Protein AF-A0A4R4BJR3-F1 (afdb_monomer_lite)

Organism: Bacillus thuringiensis (NCBI:txid1428)

Radius of gyration: 12.58 Å; chains: 1; bounding box: 25×28×34 Å

InterPro domains:
  IPR000551 MerR-type HTH domain [PF00376] (3-41)
  IPR000551 MerR-type HTH domain [PS50937] (1-42)
  IPR009061 Putative DNA-binding domain superfamily [SSF46955] (2-53)
  IPR047057 MerR transcriptional regulator [PTHR30204] (1-44)

Sequence (72 aa):
MFKIGDFSKLSSLSIRMLRHYDKVELLQPVKVDEQSGYRYYSADPMFNIYHVSPAMESDPNKWVTEVCYPVK

Foldseek 3Di:
DDWLVRVCVQQVNDSVVQVVQCVVVQFHAPDADPVPRTGHHDVDQKDKGWPQDCVNDVDPVPTDIDIDGRDD

Secondary structure (DSSP, 8-state):
-EEHHHHHHHH---HHHHHHHHHTTSS--SEE-TTT--EEE---S-EEEEEE-TTT-S-GGG-EEEEE----

Structure (mmCIF, N/CA/C/O backbone):
data_AF-A0A4R4BJR3-F1
#
_entry.id   AF-A0A4R4BJR3-F1
#
loop_
_atom_site.group_PDB
_atom_site.id
_atom_site.type_symbol
_atom_site.label_atom_id
_atom_site.label_alt_id
_atom_site.label_comp_id
_atom_site.label_asym_id
_atom_site.label_entity_id
_atom_site.label_seq_id
_atom_site.pdbx_PDB_ins_code
_atom_site.Cartn_x
_atom_site.Cartn_y
_atom_site.Cartn_z
_atom_site.occupancy
_atom_site.B_iso_or_equiv
_atom_site.auth_seq_id
_atom_site.auth_comp_id
_atom_site.auth_asym_id
_atom_site.auth_atom_id
_atom_site.pdbx_PDB_model_num
ATOM 1 N N . MET A 1 1 ? -9.352 -3.991 6.570 1.00 84.25 1 MET A N 1
ATOM 2 C CA . MET A 1 1 ? -8.664 -2.762 6.111 1.00 84.25 1 MET A CA 1
ATOM 3 C C . MET A 1 1 ? -8.274 -1.942 7.325 1.00 84.25 1 MET A C 1
ATOM 5 O O . MET A 1 1 ? -9.094 -1.787 8.219 1.00 84.25 1 MET A O 1
ATOM 9 N N . PHE A 1 2 ? -7.049 -1.432 7.357 1.00 88.38 2 PHE A N 1
ATOM 10 C CA . PHE A 1 2 ? -6.453 -0.751 8.501 1.00 88.38 2 PHE A CA 1
ATOM 11 C C . PHE A 1 2 ? -6.061 0.666 8.112 1.00 88.38 2 PHE A C 1
ATOM 13 O O . PHE A 1 2 ? -5.524 0.885 7.024 1.00 88.38 2 PHE A O 1
ATOM 20 N N . LYS A 1 3 ? -6.303 1.634 9.000 1.00 91.44 3 LYS A N 1
ATOM 21 C CA . LYS A 1 3 ? -5.727 2.972 8.831 1.00 91.44 3 LYS A CA 1
ATOM 22 C C . LYS A 1 3 ? -4.206 2.855 8.899 1.00 91.44 3 LYS A C 1
ATOM 24 O O . LYS A 1 3 ? -3.681 1.974 9.576 1.00 91.44 3 LYS A O 1
ATOM 29 N N . ILE A 1 4 ? -3.492 3.780 8.261 1.00 91.06 4 ILE A N 1
ATOM 30 C CA . ILE A 1 4 ? -2.017 3.783 8.244 1.00 91.06 4 ILE A CA 1
ATOM 31 C C . ILE A 1 4 ? -1.379 3.670 9.646 1.00 91.06 4 ILE A C 1
ATOM 33 O O . ILE A 1 4 ? -0.336 3.043 9.795 1.00 91.06 4 ILE A O 1
ATOM 37 N N . GLY A 1 5 ? -2.018 4.230 10.681 1.00 91.12 5 GLY A N 1
ATOM 38 C CA . GLY A 1 5 ? -1.554 4.120 12.068 1.00 91.12 5 GLY A CA 1
ATOM 39 C C . GLY A 1 5 ? -1.706 2.718 12.666 1.00 91.12 5 GLY A C 1
ATOM 40 O O . GLY A 1 5 ? -0.800 2.252 13.351 1.00 91.12 5 GLY A O 1
ATOM 41 N N . ASP A 1 6 ? -2.809 2.026 12.379 1.00 90.81 6 ASP A N 1
ATOM 42 C CA . ASP A 1 6 ? -3.029 0.648 12.835 1.00 90.81 6 ASP A CA 1
ATOM 43 C C . ASP A 1 6 ? -2.126 -0.322 12.065 1.00 90.81 6 ASP A C 1
ATOM 45 O O . ASP A 1 6 ? -1.491 -1.192 12.655 1.00 90.81 6 ASP A O 1
ATOM 49 N N . PHE A 1 7 ? -1.981 -0.109 10.754 1.00 89.50 7 PHE A N 1
ATOM 50 C CA . PHE A 1 7 ? -1.082 -0.895 9.911 1.00 89.50 7 PHE A CA 1
ATOM 51 C C . PHE A 1 7 ? 0.389 -0.748 10.324 1.00 89.50 7 PHE A C 1
ATOM 53 O O . PHE A 1 7 ? 1.135 -1.724 10.319 1.00 89.50 7 PHE A O 1
ATOM 60 N N . SER A 1 8 ? 0.803 0.450 10.749 1.00 89.56 8 SER A N 1
ATOM 61 C CA . SER A 1 8 ? 2.147 0.694 11.287 1.00 89.56 8 SER A CA 1
ATOM 62 C C . SER A 1 8 ? 2.453 -0.185 12.505 1.00 89.56 8 SER A C 1
ATOM 64 O O . SER A 1 8 ? 3.550 -0.728 12.609 1.00 89.56 8 SER A O 1
ATOM 66 N N . LYS A 1 9 ? 1.472 -0.392 13.393 1.00 88.44 9 LYS A N 1
ATOM 67 C CA . LYS A 1 9 ? 1.627 -1.270 14.565 1.00 88.44 9 LYS A CA 1
ATOM 68 C C . LYS A 1 9 ? 1.688 -2.747 14.178 1.00 88.44 9 LYS A C 1
ATOM 70 O O . LYS A 1 9 ? 2.446 -3.490 14.783 1.00 88.44 9 LYS A O 1
ATOM 75 N N . LEU A 1 10 ? 0.900 -3.159 13.185 1.00 85.94 10 LEU A N 1
ATOM 76 C CA . LEU A 1 10 ? 0.839 -4.552 12.726 1.00 85.94 10 LEU A CA 1
ATOM 77 C C . LEU A 1 10 ? 2.086 -4.982 11.942 1.00 85.94 10 LEU A C 1
ATOM 79 O O . LEU A 1 10 ? 2.527 -6.116 12.072 1.00 85.94 10 LEU A O 1
ATOM 83 N N . SER A 1 11 ? 2.640 -4.085 11.126 1.00 83.00 11 SER A N 1
ATOM 84 C CA . SER A 1 11 ? 3.785 -4.365 10.245 1.00 83.00 11 SER A CA 1
ATOM 85 C C . SER A 1 11 ? 5.142 -4.032 10.865 1.00 83.00 11 SER A C 1
ATOM 87 O O . SER A 1 11 ? 6.171 -4.313 10.259 1.00 83.00 11 SER A O 1
ATOM 89 N N . SER A 1 12 ? 5.168 -3.376 12.030 1.00 86.00 12 SER A N 1
ATOM 90 C CA . SER A 1 12 ? 6.376 -2.771 12.615 1.00 86.00 12 SER A CA 1
ATOM 91 C C . SER A 1 12 ? 7.074 -1.739 11.709 1.00 86.00 12 SER A C 1
ATOM 93 O O . SER A 1 12 ? 8.203 -1.327 11.979 1.00 86.00 12 SER A O 1
ATOM 95 N N . LEU A 1 13 ? 6.407 -1.261 10.653 1.00 86.88 13 LEU A N 1
ATOM 96 C CA . LEU A 1 13 ? 6.900 -0.193 9.786 1.00 86.88 13 LEU A CA 1
ATOM 97 C C . LEU A 1 13 ? 6.428 1.160 10.306 1.00 86.88 13 LEU A C 1
ATOM 99 O O . LEU A 1 13 ? 5.262 1.341 10.653 1.00 86.88 13 LEU A O 1
ATOM 103 N N . SER A 1 14 ? 7.304 2.163 10.305 1.00 91.88 14 SER A N 1
ATOM 104 C CA . SER A 1 14 ? 6.890 3.523 10.666 1.00 91.88 14 SER A CA 1
ATOM 105 C C . SER A 1 14 ? 5.916 4.110 9.635 1.00 91.88 14 SER A C 1
ATOM 107 O O . SER A 1 14 ? 6.043 3.876 8.433 1.00 91.88 14 SER A O 1
ATOM 109 N N . ILE A 1 15 ? 5.000 4.978 10.079 1.00 92.94 15 ILE A N 1
ATOM 110 C CA . ILE A 1 15 ? 4.100 5.739 9.186 1.00 92.94 15 ILE A CA 1
ATOM 111 C C . ILE A 1 15 ? 4.888 6.490 8.097 1.00 92.94 15 ILE A C 1
ATOM 113 O O . ILE A 1 15 ? 4.432 6.599 6.959 1.00 92.94 15 ILE A O 1
ATOM 117 N N . ARG A 1 16 ? 6.083 7.000 8.427 1.00 94.25 16 ARG A N 1
ATOM 118 C CA . ARG A 1 16 ? 6.963 7.680 7.466 1.00 94.25 16 ARG A CA 1
ATOM 119 C C . ARG A 1 16 ? 7.429 6.733 6.359 1.00 94.25 16 ARG A C 1
ATOM 121 O O . ARG A 1 16 ? 7.393 7.134 5.200 1.00 94.25 16 ARG A O 1
ATOM 128 N N . MET A 1 17 ? 7.834 5.508 6.704 1.00 91.94 17 MET A N 1
ATOM 129 C CA . MET A 1 17 ? 8.216 4.497 5.712 1.00 91.94 17 MET A CA 1
ATOM 130 C C . MET A 1 17 ? 7.027 4.090 4.846 1.00 91.94 17 MET A C 1
ATOM 132 O O . MET A 1 17 ? 7.155 4.094 3.632 1.00 91.94 17 MET A O 1
ATOM 136 N N . LEU A 1 18 ? 5.851 3.862 5.437 1.00 90.62 18 LEU A N 1
ATOM 137 C CA . LEU A 1 18 ? 4.641 3.514 4.681 1.00 90.62 18 LEU A CA 1
ATOM 138 C C . LEU A 1 18 ? 4.268 4.582 3.641 1.00 90.62 18 LEU A C 1
ATOM 140 O O . LEU A 1 18 ? 3.940 4.256 2.505 1.00 90.62 18 LEU A O 1
ATOM 144 N N . ARG A 1 19 ? 4.369 5.870 3.997 1.00 92.00 19 ARG A N 1
ATOM 145 C CA . ARG A 1 19 ? 4.158 6.981 3.047 1.00 92.00 19 ARG A CA 1
ATOM 146 C C . ARG A 1 19 ? 5.238 7.051 1.971 1.00 92.00 19 ARG A C 1
ATOM 148 O O . ARG A 1 19 ? 4.950 7.449 0.847 1.00 92.00 19 ARG A O 1
ATOM 155 N N . HIS A 1 20 ? 6.481 6.732 2.326 1.00 91.56 20 HIS A N 1
ATOM 156 C CA . HIS A 1 20 ? 7.567 6.673 1.359 1.00 91.56 20 HIS A CA 1
ATOM 157 C C . HIS A 1 20 ? 7.330 5.541 0.355 1.00 91.56 20 HIS A C 1
ATOM 159 O O . HIS A 1 20 ? 7.362 5.806 -0.839 1.00 91.56 20 HIS A O 1
ATOM 165 N N . TYR A 1 21 ? 7.012 4.335 0.831 1.00 90.62 21 TYR A N 1
ATOM 166 C CA . TYR A 1 21 ? 6.727 3.170 -0.004 1.00 90.62 21 TYR A CA 1
ATOM 167 C C . TYR A 1 21 ? 5.517 3.356 -0.912 1.00 90.62 21 TYR A C 1
ATOM 169 O O . TYR A 1 21 ? 5.567 2.911 -2.050 1.00 90.62 21 TYR A O 1
ATOM 177 N N . ASP A 1 22 ? 4.478 4.058 -0.462 1.00 89.88 22 ASP A N 1
ATOM 178 C CA . ASP A 1 22 ? 3.366 4.467 -1.327 1.00 89.88 22 ASP A CA 1
ATOM 179 C C . ASP A 1 22 ? 3.861 5.368 -2.474 1.00 89.88 22 ASP A C 1
ATOM 181 O O . ASP A 1 22 ? 3.622 5.090 -3.645 1.00 89.88 22 ASP A O 1
ATOM 185 N N . LYS A 1 23 ? 4.657 6.400 -2.154 1.00 90.62 23 LYS A N 1
ATOM 186 C CA . LYS A 1 23 ? 5.194 7.349 -3.146 1.00 90.62 23 LYS A CA 1
ATOM 187 C C . LYS A 1 23 ? 6.106 6.694 -4.190 1.00 90.62 23 LYS A C 1
ATOM 189 O O . LYS A 1 23 ? 6.137 7.156 -5.324 1.00 90.62 23 LYS A O 1
ATOM 194 N N . VAL A 1 24 ? 6.893 5.697 -3.789 1.00 89.19 24 VAL A N 1
ATOM 195 C CA . VAL A 1 24 ? 7.801 4.960 -4.688 1.00 89.19 24 VAL A CA 1
ATOM 196 C C . VAL A 1 24 ? 7.185 3.662 -5.220 1.00 89.19 24 VAL A C 1
ATOM 198 O O . VAL A 1 24 ? 7.895 2.836 -5.783 1.00 89.19 24 VAL A O 1
ATOM 201 N N . GLU A 1 25 ? 5.875 3.481 -5.027 1.00 88.12 25 GLU A N 1
ATOM 202 C CA . GLU A 1 25 ? 5.094 2.349 -5.538 1.00 88.12 25 GLU A CA 1
ATOM 203 C C . GLU A 1 25 ? 5.642 0.975 -5.109 1.00 88.12 25 GLU A C 1
ATOM 205 O O . GLU A 1 25 ? 5.536 -0.016 -5.828 1.00 88.12 25 GLU A O 1
ATOM 210 N N . LEU A 1 26 ? 6.220 0.913 -3.903 1.00 88.56 26 LEU A N 1
ATOM 211 C CA . LEU A 1 26 ? 6.675 -0.329 -3.275 1.00 88.56 26 LEU A CA 1
ATOM 212 C C . LEU A 1 26 ? 5.596 -0.982 -2.404 1.00 88.56 26 LEU A C 1
ATOM 214 O O . LEU A 1 26 ? 5.572 -2.203 -2.282 1.00 88.56 26 LEU A O 1
ATOM 218 N N . LEU A 1 27 ? 4.705 -0.187 -1.803 1.00 89.06 27 LEU A N 1
ATOM 219 C CA . LEU A 1 27 ? 3.556 -0.664 -1.028 1.00 89.06 27 LEU A CA 1
ATOM 220 C C . LEU A 1 27 ? 2.425 0.364 -1.106 1.00 89.06 27 LEU A C 1
ATOM 222 O O . LEU A 1 27 ? 2.474 1.407 -0.450 1.00 89.06 27 LEU A O 1
ATOM 226 N N . GLN A 1 28 ? 1.394 0.054 -1.887 1.00 89.31 28 GLN A N 1
ATOM 227 C CA . GLN A 1 28 ? 0.280 0.964 -2.141 1.00 89.31 28 GLN A CA 1
ATOM 228 C C . GLN A 1 28 ? -0.916 0.682 -1.214 1.00 89.31 28 GLN A C 1
ATOM 230 O O . GLN A 1 28 ? -1.157 -0.466 -0.828 1.00 89.31 28 GLN A O 1
ATOM 235 N N . PRO A 1 29 ? -1.684 1.716 -0.828 1.00 91.06 29 PRO A N 1
ATOM 236 C CA . PRO A 1 29 ? -2.925 1.529 -0.093 1.00 91.06 29 PRO A CA 1
ATOM 237 C C . PRO A 1 29 ? -3.965 0.826 -0.971 1.00 91.06 29 PRO A C 1
ATOM 239 O O . PRO A 1 29 ? -4.106 1.112 -2.154 1.00 91.06 29 PRO A O 1
ATOM 242 N N . VAL A 1 30 ? -4.7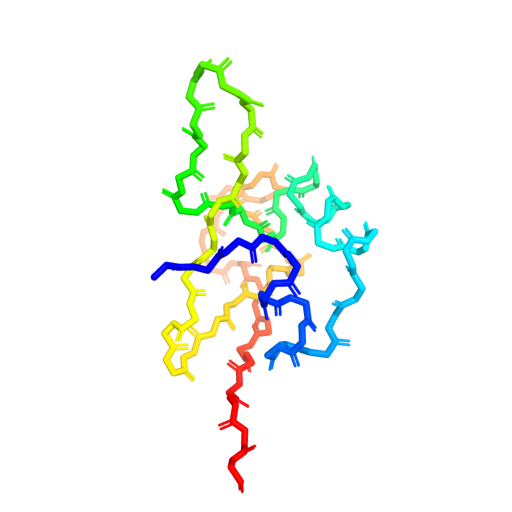64 -0.044 -0.359 1.00 91.12 30 VAL A N 1
ATOM 243 C CA . VAL A 1 30 ? -5.867 -0.749 -1.036 1.00 91.12 30 VA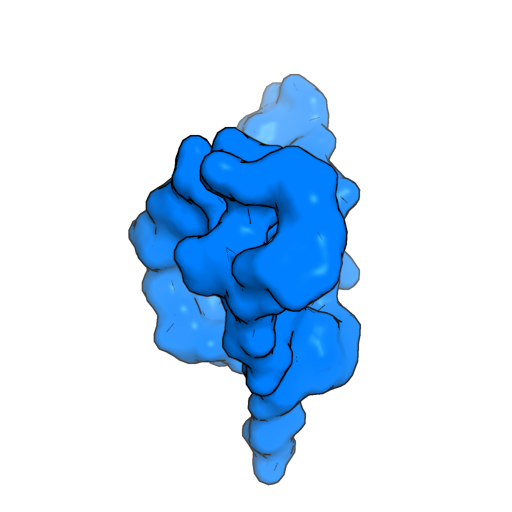L A CA 1
ATOM 244 C C . VAL A 1 30 ? -7.038 0.193 -1.314 1.00 91.12 30 VAL A C 1
ATOM 246 O O . VAL A 1 30 ? -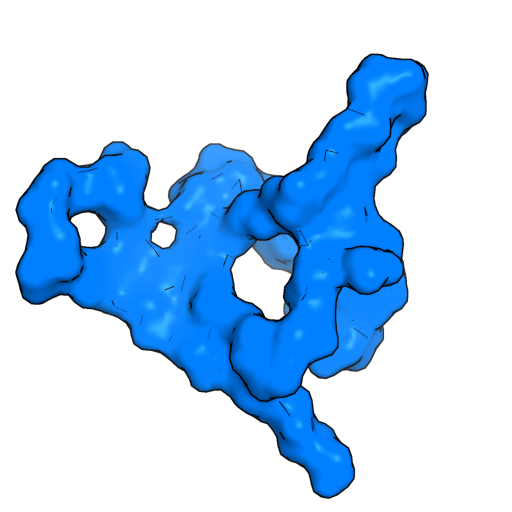7.840 -0.038 -2.214 1.00 91.12 30 VAL A O 1
ATOM 249 N N . LYS A 1 31 ? -7.154 1.271 -0.532 1.00 91.69 31 LYS A N 1
ATOM 250 C CA . LYS A 1 31 ? -8.137 2.331 -0.754 1.00 91.69 31 LYS A CA 1
ATOM 251 C C . LYS A 1 31 ? -7.621 3.663 -0.239 1.00 91.69 31 LYS A C 1
ATOM 253 O O . LYS A 1 31 ? -7.062 3.741 0.859 1.00 91.69 31 LYS A O 1
ATOM 258 N N . VAL A 1 32 ? -7.900 4.711 -1.001 1.00 92.38 32 VAL A N 1
ATOM 259 C CA . VAL A 1 32 ? -7.776 6.100 -0.565 1.00 92.38 32 VAL A CA 1
ATOM 260 C C . VAL A 1 32 ? -9.181 6.683 -0.480 1.00 92.38 32 VAL A C 1
ATOM 262 O O . VAL A 1 32 ? -9.989 6.509 -1.385 1.00 92.38 32 VAL A O 1
ATOM 265 N N . ASP A 1 33 ? -9.500 7.309 0.643 1.00 92.12 33 ASP A N 1
ATOM 266 C CA . ASP A 1 33 ? -10.741 8.056 0.807 1.00 92.12 33 ASP A CA 1
ATOM 267 C C . ASP A 1 33 ? -10.631 9.392 0.068 1.00 92.12 33 ASP A C 1
ATOM 269 O O . ASP A 1 33 ? -9.761 10.202 0.382 1.00 92.12 33 ASP A O 1
ATOM 273 N N . GLU A 1 34 ? -11.490 9.613 -0.924 1.00 92.12 34 GLU A N 1
ATOM 274 C CA . GLU A 1 34 ? -11.416 10.783 -1.809 1.00 92.12 34 GLU A CA 1
ATOM 275 C C . GLU A 1 34 ? -11.759 12.102 -1.103 1.00 92.12 34 GLU A C 1
ATOM 277 O O . GLU A 1 34 ? -11.278 13.156 -1.509 1.00 92.12 34 GLU A O 1
ATOM 282 N N . GLN A 1 35 ? -12.557 12.063 -0.031 1.00 93.00 35 GLN A N 1
ATOM 283 C CA . GLN A 1 35 ? -12.983 13.273 0.682 1.00 93.00 35 GLN A CA 1
ATOM 284 C C . GLN A 1 35 ? -11.925 13.758 1.673 1.00 93.00 35 GLN A C 1
ATOM 286 O O . GLN A 1 35 ? -11.748 14.956 1.875 1.00 93.00 35 GLN A O 1
ATOM 291 N N . SER A 1 36 ? -11.231 12.823 2.317 1.00 91.38 36 SER A N 1
ATOM 292 C CA . SER A 1 36 ? -10.334 13.108 3.439 1.00 91.38 36 SER A CA 1
ATOM 293 C C . SER A 1 36 ? -8.861 12.802 3.154 1.00 91.38 36 SER A C 1
ATOM 295 O O . SER A 1 36 ? -7.988 13.187 3.931 1.00 91.38 36 SER A O 1
ATOM 297 N N . GLY A 1 37 ? -8.560 12.090 2.065 1.00 87.69 37 GLY A N 1
ATOM 298 C CA . GLY A 1 37 ? -7.211 11.647 1.708 1.00 87.69 37 GLY A CA 1
ATOM 299 C C . GLY A 1 37 ? -6.659 10.532 2.605 1.00 87.69 37 GLY A C 1
ATOM 300 O O . GLY A 1 37 ? -5.463 10.211 2.538 1.00 87.69 37 GLY A O 1
ATOM 301 N N . TYR A 1 38 ? -7.494 9.941 3.470 1.00 89.25 38 TYR A N 1
ATOM 302 C CA . TYR A 1 38 ? -7.077 8.846 4.343 1.00 89.25 38 TYR A CA 1
ATOM 303 C C . TYR A 1 38 ? -6.760 7.585 3.541 1.00 89.25 38 TYR A C 1
ATOM 305 O O . TYR A 1 38 ? -7.504 7.178 2.654 1.00 89.25 38 TYR A O 1
ATOM 313 N N . ARG A 1 39 ? -5.655 6.935 3.908 1.00 89.19 39 ARG A N 1
ATOM 314 C CA . ARG A 1 39 ? -5.168 5.702 3.284 1.00 89.19 39 ARG A CA 1
ATOM 315 C C . ARG A 1 39 ? -5.493 4.493 4.141 1.00 89.19 39 ARG A C 1
ATOM 317 O O . ARG A 1 39 ? -5.259 4.505 5.356 1.00 89.19 39 ARG A O 1
ATOM 324 N N . TYR A 1 40 ? -5.959 3.449 3.476 1.00 90.81 40 TYR A N 1
ATOM 325 C CA . TYR A 1 40 ? -6.298 2.174 4.076 1.00 90.81 40 TYR A CA 1
ATOM 326 C C . TYR A 1 40 ? -5.456 1.062 3.457 1.00 90.81 40 TYR A C 1
ATOM 328 O O . TYR A 1 40 ? -5.417 0.905 2.239 1.00 90.81 40 TYR A O 1
ATOM 336 N N . TYR A 1 41 ? -4.821 0.269 4.312 1.00 89.62 41 TYR A N 1
ATOM 337 C CA . TYR A 1 41 ? -3.990 -0.872 3.935 1.00 89.62 41 TYR A CA 1
ATOM 338 C C . TYR A 1 41 ? -4.728 -2.177 4.252 1.00 89.62 41 TYR A C 1
ATOM 340 O O . TYR A 1 41 ? -5.529 -2.232 5.194 1.00 89.62 41 TYR A O 1
ATOM 348 N N . SER A 1 42 ? -4.497 -3.234 3.474 1.00 85.44 42 SER A N 1
ATOM 349 C CA . SER A 1 42 ? -4.892 -4.579 3.901 1.00 85.44 42 SER A CA 1
ATOM 350 C C . SER A 1 42 ? -3.818 -5.124 4.834 1.00 85.44 42 SER A C 1
ATOM 352 O O . SER A 1 42 ? -2.636 -4.933 4.574 1.00 85.44 42 SER A O 1
ATOM 354 N N . ALA A 1 43 ? -4.232 -5.778 5.916 1.00 73.31 43 ALA A N 1
ATOM 355 C CA . ALA A 1 43 ? -3.349 -6.656 6.679 1.00 73.31 43 ALA A CA 1
ATOM 356 C C . ALA A 1 43 ? -3.889 -8.073 6.538 1.00 73.31 43 ALA A C 1
ATOM 358 O O . ALA A 1 43 ? -4.235 -8.731 7.520 1.00 73.31 43 ALA A O 1
ATOM 359 N N . ASP A 1 44 ? -4.026 -8.505 5.284 1.00 75.44 44 ASP A N 1
ATOM 360 C CA . ASP A 1 44 ? -4.099 -9.929 5.005 1.00 75.44 44 ASP A CA 1
ATOM 361 C C . ASP A 1 44 ? -2.921 -10.629 5.703 1.00 75.44 44 ASP A C 1
ATOM 363 O O . ASP A 1 44 ? -1.911 -9.982 6.016 1.00 75.44 44 ASP A O 1
ATOM 367 N N . PRO A 1 45 ? -3.013 -11.944 5.966 1.00 61.12 45 PRO A N 1
ATOM 368 C CA . PRO A 1 45 ? -1.925 -12.692 6.593 1.00 61.12 45 PRO A CA 1
ATOM 369 C C . PRO A 1 45 ? -0.583 -12.532 5.869 1.00 61.12 45 PRO A C 1
ATOM 371 O O . PRO A 1 45 ? 0.444 -12.898 6.411 1.00 61.12 45 PRO A O 1
ATOM 374 N N . MET A 1 46 ? -0.570 -12.002 4.648 1.00 68.44 46 MET A N 1
ATOM 375 C CA . MET A 1 46 ? 0.630 -11.597 3.940 1.00 68.44 46 MET A CA 1
ATOM 376 C C . MET A 1 46 ? 0.444 -10.176 3.410 1.00 68.44 46 MET A C 1
ATOM 378 O O . MET A 1 46 ? -0.611 -9.843 2.869 1.00 68.44 46 MET A O 1
ATOM 382 N N . PHE A 1 47 ? 1.486 -9.357 3.511 1.00 80.62 47 PHE A N 1
ATOM 383 C CA . PHE A 1 47 ? 1.617 -8.143 2.710 1.00 80.62 47 PHE A CA 1
ATOM 384 C C . PHE A 1 47 ? 2.966 -8.153 1.997 1.00 80.62 47 PHE A C 1
ATOM 386 O O . PHE A 1 47 ? 3.941 -8.688 2.521 1.00 80.62 47 PHE A O 1
ATOM 393 N N . ASN A 1 48 ? 3.014 -7.568 0.801 1.00 83.00 48 ASN A N 1
ATOM 394 C CA . ASN A 1 48 ? 4.208 -7.581 -0.035 1.00 83.00 48 ASN A CA 1
ATOM 395 C C . ASN A 1 48 ? 4.796 -6.179 -0.141 1.00 83.00 48 ASN A C 1
ATOM 397 O O . ASN A 1 48 ? 4.059 -5.215 -0.342 1.00 83.00 48 ASN A O 1
ATOM 401 N N . ILE A 1 49 ? 6.117 -6.083 -0.058 1.00 85.19 49 ILE A N 1
ATOM 402 C CA . ILE A 1 49 ? 6.871 -4.872 -0.371 1.00 85.19 49 ILE A CA 1
ATOM 403 C C . ILE A 1 49 ? 7.674 -5.167 -1.631 1.00 85.19 49 ILE A C 1
ATOM 405 O O . ILE A 1 49 ? 8.477 -6.098 -1.651 1.00 85.19 49 ILE A O 1
ATOM 409 N N . TYR A 1 50 ? 7.473 -4.397 -2.695 1.00 88.25 50 TYR A N 1
ATOM 410 C CA . TYR A 1 50 ? 8.332 -4.520 -3.868 1.00 88.25 50 TYR A CA 1
ATOM 411 C C . TYR A 1 50 ? 9.729 -3.962 -3.560 1.00 88.25 50 TYR A C 1
ATOM 413 O O . TYR A 1 50 ? 9.874 -2.913 -2.941 1.00 88.25 50 TYR A O 1
ATOM 421 N N . HIS A 1 51 ? 10.759 -4.654 -4.033 1.00 88.81 51 HIS A N 1
ATOM 422 C CA . HIS A 1 51 ? 12.107 -4.118 -4.234 1.00 88.81 51 HIS A CA 1
ATOM 423 C C . HIS A 1 51 ? 12.316 -3.711 -5.695 1.00 88.81 51 HIS A C 1
ATOM 425 O O . HIS A 1 51 ? 12.993 -2.723 -5.965 1.00 88.81 51 HIS A O 1
ATOM 431 N N . VAL A 1 52 ? 11.700 -4.457 -6.620 1.00 90.88 52 VAL A N 1
ATOM 432 C CA . VAL A 1 52 ? 11.578 -4.115 -8.042 1.00 90.88 52 VAL A CA 1
ATOM 433 C C . VAL A 1 52 ? 10.097 -4.193 -8.388 1.00 90.88 52 VAL A C 1
ATOM 435 O O . VAL A 1 52 ? 9.533 -5.287 -8.431 1.00 90.88 52 VAL A O 1
ATOM 438 N N . SER A 1 53 ? 9.461 -3.032 -8.550 1.00 87.38 53 SER A N 1
ATOM 439 C CA . SER A 1 53 ? 8.017 -2.909 -8.773 1.00 87.38 53 SER A CA 1
ATOM 440 C C . SER A 1 53 ? 7.670 -2.791 -10.266 1.00 87.38 53 SER A C 1
ATOM 442 O O . SER A 1 53 ? 8.548 -2.467 -11.073 1.00 87.38 53 SER A O 1
ATOM 444 N N . PRO A 1 54 ? 6.387 -2.961 -10.645 1.00 87.94 54 PRO A N 1
ATOM 445 C CA . PRO A 1 54 ? 5.915 -2.711 -12.012 1.00 87.94 54 PRO A CA 1
ATOM 446 C C . PRO A 1 54 ? 6.198 -1.289 -12.524 1.00 87.94 54 PRO A C 1
ATOM 448 O O . PRO A 1 54 ? 6.264 -1.059 -13.728 1.00 87.94 54 PRO A O 1
ATOM 451 N N . ALA A 1 55 ? 6.373 -0.331 -11.610 1.00 86.31 55 ALA A N 1
ATOM 452 C CA . ALA A 1 55 ? 6.736 1.047 -11.927 1.00 86.31 55 ALA A CA 1
ATOM 453 C C . ALA A 1 55 ? 8.184 1.194 -12.412 1.00 86.31 55 ALA A C 1
ATOM 455 O O . ALA A 1 55 ? 8.516 2.134 -13.132 1.00 86.31 55 ALA A O 1
ATOM 456 N N . MET A 1 56 ? 9.058 0.285 -11.974 1.00 88.62 56 MET A N 1
ATOM 457 C CA . MET A 1 56 ? 10.490 0.302 -12.266 1.00 88.62 56 MET A CA 1
ATOM 458 C C . MET A 1 56 ? 10.853 -0.639 -13.420 1.00 88.62 56 MET A C 1
ATOM 460 O O . MET A 1 56 ? 11.767 -0.334 -14.182 1.00 88.62 56 MET A O 1
ATOM 464 N N . GLU A 1 57 ? 10.159 -1.772 -13.552 1.00 94.12 57 GLU A N 1
ATOM 465 C CA . GLU A 1 57 ? 10.405 -2.785 -14.582 1.00 94.12 57 GLU A CA 1
ATOM 466 C C . GLU A 1 57 ? 9.082 -3.347 -15.117 1.00 94.12 57 GLU A C 1
ATOM 468 O O . GLU A 1 57 ? 8.203 -3.765 -14.365 1.00 94.12 57 GLU A O 1
ATOM 473 N N . SER A 1 58 ? 8.962 -3.371 -16.442 1.00 91.69 58 SER A N 1
ATOM 474 C CA . SER A 1 58 ? 7.759 -3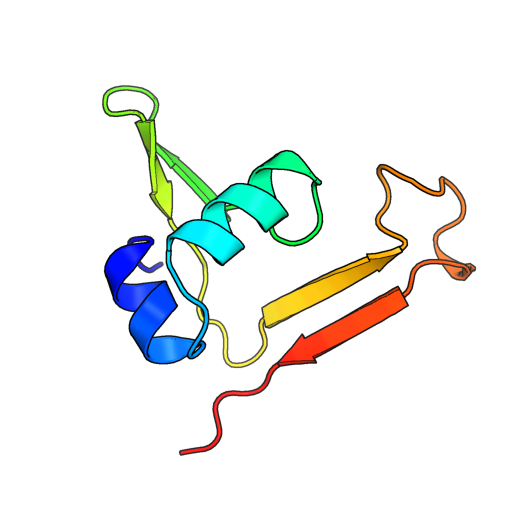.790 -17.162 1.00 91.69 58 SER A CA 1
ATOM 475 C C . SER A 1 58 ? 7.608 -5.309 -17.283 1.00 91.69 58 SER A C 1
ATOM 477 O O . SER A 1 58 ? 6.482 -5.790 -17.384 1.00 91.69 58 SER A O 1
ATOM 479 N N . ASP A 1 59 ? 8.715 -6.063 -17.271 1.00 93.75 59 ASP A N 1
ATOM 480 C CA . ASP A 1 59 ? 8.709 -7.531 -17.334 1.00 93.75 59 ASP A CA 1
ATOM 481 C C . ASP A 1 59 ? 8.424 -8.146 -15.947 1.00 93.75 59 ASP A C 1
ATOM 483 O O . ASP A 1 59 ? 9.269 -8.039 -15.050 1.00 93.75 59 ASP A O 1
ATOM 487 N N . PRO A 1 60 ? 7.289 -8.849 -15.755 1.00 91.19 60 PRO A N 1
ATOM 488 C CA . PRO A 1 60 ? 6.917 -9.417 -14.461 1.00 91.19 60 PRO A CA 1
ATOM 489 C C . PRO A 1 60 ? 7.896 -10.448 -13.904 1.00 91.19 60 PRO A C 1
ATOM 491 O O . PRO A 1 60 ? 7.970 -10.634 -12.692 1.00 91.19 60 PRO A O 1
ATOM 494 N N . ASN A 1 61 ? 8.680 -11.105 -14.764 1.00 94.19 61 ASN A N 1
ATOM 495 C CA . ASN A 1 61 ? 9.640 -12.127 -14.334 1.00 94.19 61 ASN A CA 1
ATOM 496 C C . ASN A 1 61 ? 10.840 -11.544 -13.579 1.00 94.19 61 ASN A C 1
ATOM 498 O O . ASN A 1 61 ? 11.616 -12.285 -12.978 1.00 94.19 61 ASN A O 1
ATOM 502 N N . LYS A 1 62 ? 11.008 -10.221 -13.624 1.00 92.12 62 LYS A N 1
ATOM 503 C CA . LYS A 1 62 ? 12.084 -9.495 -12.947 1.00 92.12 62 LYS A CA 1
ATOM 504 C C . LYS A 1 62 ? 11.618 -8.768 -11.690 1.00 92.12 62 LYS A C 1
ATOM 506 O O . LYS A 1 62 ? 12.431 -8.119 -11.033 1.00 92.12 62 LYS A O 1
ATOM 511 N N . TRP A 1 63 ? 10.332 -8.843 -11.357 1.00 92.12 63 TRP A N 1
ATOM 512 C CA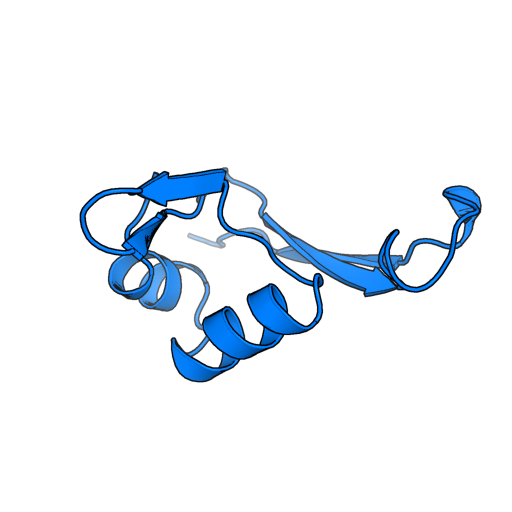 . TRP A 1 63 ? 9.827 -8.249 -10.127 1.00 92.12 63 TRP A CA 1
ATOM 513 C C . TRP A 1 63 ? 10.386 -8.986 -8.917 1.00 92.12 63 TRP A C 1
ATOM 515 O O . TRP A 1 63 ? 10.502 -10.211 -8.896 1.00 92.12 63 TRP A O 1
ATOM 525 N N . VAL A 1 64 ? 10.723 -8.218 -7.886 1.00 89.56 64 VAL A N 1
ATOM 526 C CA . VAL A 1 64 ? 11.258 -8.742 -6.630 1.00 89.56 64 VAL A CA 1
ATOM 527 C C . VAL A 1 64 ? 10.386 -8.206 -5.512 1.00 89.56 64 VAL A C 1
ATOM 529 O O . VAL A 1 64 ? 10.235 -6.991 -5.392 1.00 89.56 64 VAL A O 1
ATOM 532 N N . THR A 1 65 ? 9.824 -9.097 -4.697 1.00 87.94 65 THR A N 1
ATOM 533 C CA . THR A 1 65 ? 8.964 -8.750 -3.557 1.00 87.94 65 THR A CA 1
ATOM 534 C C . THR A 1 65 ? 9.428 -9.439 -2.286 1.00 87.94 65 THR A C 1
ATOM 536 O O . THR A 1 65 ? 9.625 -10.654 -2.284 1.00 87.94 65 T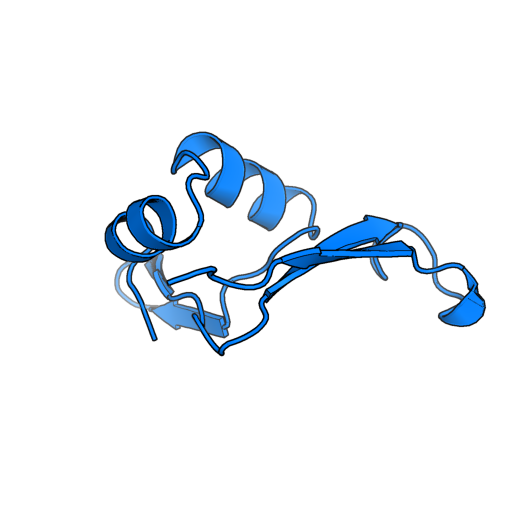HR A O 1
ATOM 539 N N . GLU A 1 66 ? 9.518 -8.686 -1.196 1.00 86.38 66 GLU A N 1
ATOM 540 C CA . GLU A 1 66 ? 9.542 -9.240 0.153 1.00 86.38 66 GLU A CA 1
ATOM 541 C C . GLU A 1 66 ? 8.107 -9.540 0.589 1.00 86.38 66 GLU A C 1
ATOM 543 O O . GLU A 1 66 ? 7.232 -8.679 0.497 1.00 86.38 66 GLU A O 1
ATOM 548 N N . VAL A 1 67 ? 7.869 -10.763 1.059 1.00 79.94 67 VAL A N 1
ATOM 549 C CA . VAL A 1 67 ? 6.588 -11.179 1.629 1.00 79.94 67 VAL A CA 1
ATOM 550 C C . VAL A 1 67 ? 6.705 -11.126 3.144 1.00 79.94 67 VAL A C 1
ATOM 552 O O . VAL A 1 67 ? 7.435 -11.913 3.746 1.00 79.94 67 VAL A O 1
ATOM 555 N N . CYS A 1 68 ? 5.958 -10.230 3.773 1.00 78.75 68 CYS A N 1
ATOM 556 C CA . CYS A 1 68 ? 5.905 -10.128 5.220 1.00 78.75 68 CYS A CA 1
ATOM 557 C C . CYS A 1 68 ? 4.711 -10.926 5.754 1.00 78.75 68 CYS A C 1
ATOM 559 O O . CYS A 1 68 ? 3.570 -10.707 5.337 1.00 78.75 68 CYS A O 1
ATOM 561 N N . TYR A 1 69 ? 4.973 -11.820 6.708 1.00 71.25 69 TYR A N 1
ATOM 562 C CA . TYR A 1 69 ? 3.952 -12.585 7.424 1.00 71.25 69 TYR A CA 1
ATOM 563 C C . TYR A 1 69 ? 3.910 -12.132 8.892 1.00 71.25 69 TYR A C 1
ATOM 565 O O . TYR A 1 69 ? 4.961 -12.100 9.539 1.00 71.25 69 TYR A O 1
ATOM 573 N N . PRO A 1 70 ? 2.740 -11.788 9.456 1.00 66.00 70 PRO A N 1
ATOM 574 C CA . PRO A 1 70 ? 2.620 -11.473 10.864 1.00 66.00 70 PRO A CA 1
ATOM 575 C C . PRO A 1 70 ? 2.827 -12.758 11.673 1.00 66.00 70 PRO A C 1
ATOM 577 O O . PRO A 1 70 ? 2.006 -13.677 11.646 1.00 66.00 70 PRO A O 1
ATOM 580 N N . VAL A 1 71 ? 3.942 -12.826 12.397 1.00 62.09 71 VAL A N 1
ATOM 581 C CA . VAL A 1 71 ? 4.203 -13.889 13.372 1.00 62.09 71 VAL A CA 1
ATOM 582 C C . VAL A 1 71 ? 3.430 -13.538 14.647 1.00 62.09 71 VAL A C 1
ATOM 584 O O . VAL A 1 71 ? 3.589 -12.437 15.173 1.00 62.09 71 VAL A O 1
ATOM 587 N N . LYS A 1 72 ? 2.538 -14.434 15.084 1.00 60.75 72 LYS A N 1
ATOM 588 C CA . LYS A 1 72 ? 1.777 -14.294 16.336 1.00 60.75 72 LYS A CA 1
ATOM 589 C C . LYS A 1 72 ? 2.610 -14.690 17.544 1.00 60.75 72 LYS A C 1
ATOM 591 O O . LYS A 1 72 ? 3.367 -15.676 17.416 1.00 60.75 72 LYS A O 1
#

pLDDT: mean 86.82, std 7.79, range [60.75, 94.25]